Protein AF-A0A7J4KDL9-F1 (afdb_monomer_lite)

Sequence (178 aa):
MDPRACSAILTRVRERRPLVHHITNCVTINDCANITLCAGASPVMAAAPEEVEEMVGIASALVLNIGTLSAAQVSSMLLAGKRANELGIPIVLDPVGAGATTLRTATVFRLLENLDIAILKGNPGEIGVISGLGGTVRGVDSGGVSADPVRIVRECAEKTGVVVAMTGETDIISDGRG

Radius of gyration: 15.94 Å; chains: 1; bounding box: 36×38×38 Å

pLDDT: mean 91.86, std 13.19, range [38.78, 98.88]

Structure (mmCIF, N/CA/C/O backbone):
data_AF-A0A7J4KDL9-F1
#
_entry.id   AF-A0A7J4KDL9-F1
#
loop_
_atom_site.group_PDB
_atom_site.id
_atom_site.type_symbol
_atom_site.label_atom_id
_atom_site.label_alt_id
_atom_site.label_comp_id
_atom_site.label_asym_id
_atom_site.label_entity_id
_atom_site.label_seq_id
_atom_site.pdbx_PDB_ins_code
_atom_site.Cartn_x
_atom_site.Cartn_y
_atom_site.Cartn_z
_atom_site.occupancy
_atom_site.B_iso_or_equiv
_atom_site.auth_seq_id
_atom_site.auth_comp_id
_atom_site.auth_asym_id
_atom_site.auth_atom_id
_atom_site.pdbx_PDB_model_num
ATOM 1 N N . MET A 1 1 ? -14.880 -17.495 2.211 1.00 70.75 1 MET A N 1
ATOM 2 C CA . MET A 1 1 ? -14.244 -17.916 0.940 1.00 70.75 1 MET A CA 1
ATOM 3 C C . MET A 1 1 ? -14.001 -19.424 0.992 1.00 70.75 1 MET A C 1
ATOM 5 O O . MET A 1 1 ? -13.684 -19.918 2.064 1.00 70.75 1 MET A O 1
ATOM 9 N N . ASP A 1 2 ? -14.192 -20.153 -0.111 1.00 88.81 2 ASP A N 1
ATOM 10 C CA . ASP A 1 2 ? -13.933 -21.605 -0.198 1.00 88.81 2 ASP A CA 1
ATOM 11 C C . ASP A 1 2 ? -12.411 -21.892 -0.152 1.00 88.81 2 ASP A C 1
ATOM 13 O O . ASP A 1 2 ? -11.676 -21.281 -0.933 1.00 88.81 2 ASP A O 1
ATOM 17 N N . PRO A 1 3 ? -11.910 -22.818 0.695 1.00 85.75 3 PRO A N 1
ATOM 18 C CA . PRO A 1 3 ? -10.501 -23.232 0.707 1.00 85.75 3 PRO A CA 1
ATOM 19 C C . PRO A 1 3 ? -9.927 -23.614 -0.667 1.00 85.75 3 PRO A C 1
ATOM 21 O O . PRO A 1 3 ? -8.744 -23.384 -0.934 1.00 85.75 3 PRO A O 1
ATOM 24 N N . ARG A 1 4 ? -10.751 -24.153 -1.576 1.00 90.31 4 ARG A N 1
ATOM 25 C CA . ARG A 1 4 ? -10.326 -24.479 -2.949 1.00 90.31 4 ARG A CA 1
ATOM 26 C C . ARG A 1 4 ? -9.993 -23.228 -3.758 1.00 90.31 4 ARG A C 1
ATOM 28 O O . ARG A 1 4 ? -9.041 -23.243 -4.536 1.00 90.31 4 ARG A O 1
ATOM 35 N N . ALA A 1 5 ? -10.725 -22.135 -3.539 1.00 92.50 5 ALA A N 1
ATOM 36 C CA . ALA A 1 5 ? -10.445 -20.855 -4.180 1.00 92.50 5 ALA A CA 1
ATOM 37 C C . ALA A 1 5 ? -9.091 -20.289 -3.718 1.00 92.50 5 ALA A C 1
ATOM 39 O O . ALA A 1 5 ? -8.305 -19.842 -4.554 1.00 92.50 5 ALA A O 1
ATOM 40 N N . CYS A 1 6 ? -8.774 -20.387 -2.421 1.00 90.69 6 CYS A N 1
ATOM 41 C CA . CYS A 1 6 ? -7.470 -19.982 -1.883 1.00 90.69 6 CYS A CA 1
ATOM 42 C C . CYS A 1 6 ? -6.322 -20.785 -2.512 1.00 90.69 6 CYS A C 1
ATOM 44 O O . CYS A 1 6 ? -5.334 -20.209 -2.967 1.00 90.69 6 CYS A O 1
ATOM 46 N N . SER A 1 7 ? -6.472 -22.111 -2.599 1.00 94.19 7 SER A N 1
ATOM 47 C CA . SER A 1 7 ? -5.483 -22.976 -3.253 1.00 94.19 7 SER A CA 1
ATOM 48 C C . SER A 1 7 ? -5.269 -22.589 -4.721 1.00 94.19 7 SER A C 1
ATOM 50 O O . SER A 1 7 ? -4.130 -22.412 -5.149 1.00 94.19 7 SER A O 1
ATOM 52 N N . ALA A 1 8 ? -6.349 -22.353 -5.473 1.00 96.19 8 ALA A N 1
ATOM 53 C CA . ALA A 1 8 ? -6.269 -21.926 -6.868 1.00 96.19 8 ALA A CA 1
ATOM 54 C C . ALA A 1 8 ? -5.607 -20.544 -7.043 1.00 96.19 8 ALA A C 1
ATOM 56 O O . ALA A 1 8 ? -4.905 -20.315 -8.027 1.00 96.19 8 ALA A O 1
ATOM 57 N N . ILE A 1 9 ? -5.801 -19.604 -6.109 1.00 95.94 9 ILE A N 1
ATOM 58 C CA . ILE A 1 9 ? -5.087 -18.315 -6.105 1.00 95.94 9 ILE A CA 1
ATOM 59 C C . ILE A 1 9 ? -3.580 -18.538 -5.935 1.00 95.94 9 ILE A C 1
ATOM 61 O O . ILE A 1 9 ? -2.805 -18.028 -6.741 1.00 95.94 9 ILE A O 1
ATOM 65 N N . LEU A 1 10 ? -3.166 -19.330 -4.943 1.00 95.50 10 LEU A N 1
ATOM 66 C CA . LEU A 1 10 ? -1.747 -19.599 -4.683 1.00 95.50 10 LEU A CA 1
ATOM 67 C C . LEU A 1 10 ? -1.064 -20.308 -5.858 1.00 95.50 10 LEU A C 1
ATOM 69 O O . LEU A 1 10 ? 0.067 -19.971 -6.205 1.00 95.50 10 LEU A O 1
ATOM 73 N N . THR A 1 11 ? -1.752 -21.248 -6.511 1.00 97.25 11 THR A N 1
ATOM 74 C CA . THR A 1 11 ? -1.252 -21.882 -7.738 1.00 97.25 11 THR A CA 1
ATOM 75 C C . THR A 1 11 ? -1.028 -20.847 -8.840 1.00 97.25 11 THR A C 1
ATOM 77 O O . THR A 1 11 ? 0.065 -20.784 -9.397 1.00 97.25 11 THR A O 1
ATOM 80 N N . ARG A 1 12 ? -2.000 -19.958 -9.088 1.00 97.44 12 ARG A N 1
ATOM 81 C CA . ARG A 1 12 ? -1.864 -18.899 -10.104 1.00 97.44 12 ARG A CA 1
ATOM 82 C C . ARG A 1 12 ? -0.712 -17.938 -9.818 1.00 97.44 12 ARG A C 1
ATOM 84 O O . ARG A 1 12 ? -0.060 -17.498 -10.760 1.00 97.44 12 ARG A O 1
ATOM 91 N N . VAL A 1 13 ? -0.454 -17.606 -8.550 1.00 97.81 13 VAL A N 1
ATOM 92 C CA . VAL A 1 13 ? 0.704 -16.778 -8.168 1.00 97.81 13 VAL A CA 1
ATOM 93 C C . VAL A 1 13 ? 2.005 -17.474 -8.564 1.00 97.81 13 VAL A C 1
ATOM 95 O O . VAL A 1 13 ? 2.837 -16.860 -9.226 1.00 97.81 13 VAL A O 1
ATOM 98 N N . ARG A 1 14 ? 2.156 -18.762 -8.239 1.00 97.44 14 ARG A N 1
ATOM 99 C CA . ARG A 1 14 ? 3.360 -19.542 -8.571 1.00 97.44 14 ARG A CA 1
ATOM 100 C C . ARG A 1 14 ? 3.558 -19.735 -10.073 1.00 97.44 14 ARG A C 1
ATOM 102 O O . ARG A 1 14 ? 4.693 -19.727 -10.534 1.00 97.44 14 ARG A O 1
ATOM 109 N N . GLU A 1 15 ? 2.475 -19.898 -10.828 1.00 97.81 15 GLU A N 1
ATOM 110 C CA . GLU A 1 15 ? 2.523 -20.039 -12.288 1.00 97.81 15 GLU A CA 1
ATOM 111 C C . GLU A 1 15 ? 2.887 -18.724 -12.983 1.00 97.81 15 GLU A C 1
ATOM 113 O O . GLU A 1 15 ? 3.719 -18.709 -13.887 1.00 97.81 15 GLU A O 1
ATOM 118 N N . ARG A 1 16 ? 2.272 -17.610 -12.564 1.00 97.50 16 ARG A N 1
ATOM 119 C CA . ARG A 1 16 ? 2.480 -16.299 -13.197 1.00 97.50 16 ARG A CA 1
ATOM 120 C C . ARG A 1 16 ? 3.738 -15.585 -12.723 1.00 97.50 16 ARG A C 1
ATOM 122 O O . ARG A 1 16 ? 4.224 -14.721 -13.442 1.00 97.50 16 ARG A O 1
ATOM 129 N N . ARG A 1 17 ? 4.231 -15.915 -11.526 1.00 98.00 17 ARG A N 1
ATOM 130 C CA . ARG A 1 17 ? 5.384 -15.281 -10.869 1.00 98.00 17 ARG A CA 1
ATOM 131 C C . ARG A 1 17 ? 5.329 -13.746 -10.944 1.00 98.00 17 ARG A C 1
ATOM 133 O O . ARG A 1 17 ? 6.244 -13.134 -11.497 1.00 98.00 17 ARG A O 1
ATOM 140 N N . PRO A 1 18 ? 4.249 -13.120 -10.438 1.00 98.38 18 PRO A N 1
ATOM 141 C CA . PRO A 1 18 ? 4.037 -11.685 -10.593 1.00 98.38 18 PRO A CA 1
ATOM 142 C C . PRO A 1 18 ? 5.183 -10.886 -9.968 1.00 98.38 18 PRO A C 1
ATOM 144 O O . PRO A 1 18 ? 5.690 -11.255 -8.906 1.00 98.38 18 PRO A O 1
ATOM 147 N N . LEU A 1 19 ? 5.562 -9.781 -10.611 1.00 98.75 19 LEU A N 1
ATOM 148 C CA . LEU A 1 19 ? 6.498 -8.817 -10.039 1.00 98.75 19 LEU A CA 1
ATOM 149 C C . LEU A 1 19 ? 5.745 -7.931 -9.039 1.00 98.75 19 LEU A C 1
ATOM 151 O O . LEU A 1 19 ? 4.799 -7.244 -9.420 1.00 98.75 19 LEU A O 1
ATOM 155 N N . VAL A 1 20 ? 6.138 -7.950 -7.769 1.00 98.81 20 VAL A N 1
ATOM 156 C CA . VAL A 1 20 ? 5.527 -7.146 -6.704 1.00 98.81 20 VAL A CA 1
ATOM 157 C C . VAL A 1 20 ? 6.501 -6.054 -6.300 1.00 98.81 20 VAL A C 1
ATOM 159 O O . VAL A 1 20 ? 7.580 -6.328 -5.770 1.00 98.81 20 VAL A O 1
ATOM 162 N N . HIS A 1 21 ? 6.118 -4.808 -6.560 1.00 98.81 21 HIS A N 1
ATOM 163 C CA . HIS A 1 21 ? 6.921 -3.644 -6.220 1.00 98.81 21 HIS A CA 1
ATOM 164 C C . HIS A 1 21 ? 6.601 -3.191 -4.800 1.00 98.81 21 HIS A C 1
ATOM 166 O O . HIS A 1 21 ? 5.476 -2.810 -4.495 1.00 98.81 21 HIS A O 1
ATOM 172 N N . HIS A 1 22 ? 7.594 -3.248 -3.919 1.00 98.69 22 HIS A N 1
ATOM 173 C CA . HIS A 1 22 ? 7.478 -2.835 -2.530 1.00 98.69 22 HIS A CA 1
ATOM 174 C C . HIS A 1 22 ? 8.162 -1.484 -2.304 1.00 98.69 22 HIS A C 1
ATOM 176 O O . HIS A 1 22 ? 9.381 -1.365 -2.432 1.00 98.69 22 HIS A O 1
ATOM 182 N N . ILE A 1 23 ? 7.391 -0.496 -1.852 1.00 98.31 23 ILE A N 1
ATOM 183 C CA . ILE A 1 23 ? 7.903 0.697 -1.175 1.00 98.31 23 ILE A CA 1
ATOM 184 C C . ILE A 1 23 ? 7.564 0.522 0.304 1.00 98.31 23 ILE A C 1
ATOM 186 O O . ILE A 1 23 ? 6.488 0.900 0.768 1.00 98.31 23 ILE A O 1
ATOM 190 N N . THR A 1 24 ? 8.467 -0.143 1.025 1.00 97.38 24 THR A N 1
ATOM 191 C CA . THR A 1 24 ? 8.256 -0.573 2.414 1.00 97.38 24 THR A CA 1
ATOM 192 C C . THR A 1 24 ? 9.271 0.041 3.378 1.00 97.38 24 THR A C 1
ATOM 194 O O . THR A 1 24 ? 10.156 0.812 2.999 1.00 97.38 24 THR A O 1
ATOM 197 N N . ASN A 1 25 ? 9.122 -0.287 4.655 1.00 94.88 25 ASN A N 1
ATOM 198 C CA . ASN A 1 25 ? 10.017 0.140 5.713 1.00 94.88 25 ASN A CA 1
ATOM 199 C C . ASN A 1 25 ? 11.335 -0.651 5.720 1.00 94.88 25 ASN A C 1
ATOM 201 O O . ASN A 1 25 ? 11.386 -1.817 5.330 1.00 94.88 25 ASN A O 1
ATOM 205 N N . CYS A 1 26 ? 12.408 -0.034 6.218 1.00 94.88 26 CYS A N 1
ATOM 206 C CA . CYS A 1 26 ? 13.733 -0.657 6.233 1.00 94.88 26 CYS A CA 1
ATOM 207 C C . CYS A 1 26 ? 13.869 -1.808 7.245 1.00 94.88 26 CYS A C 1
ATOM 209 O O . CYS A 1 26 ?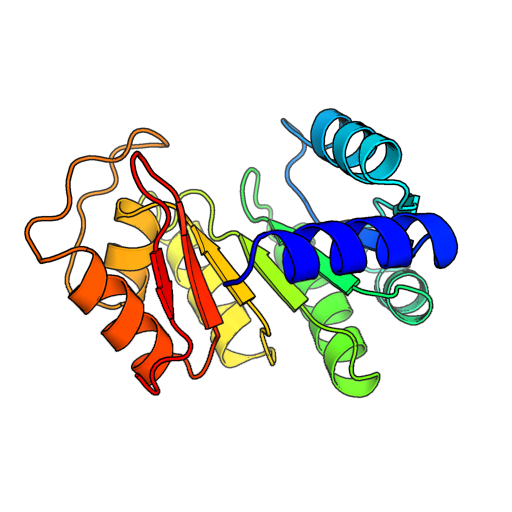 14.788 -2.610 7.118 1.00 94.88 26 CYS A O 1
ATOM 211 N N . VAL A 1 27 ? 12.959 -1.911 8.221 1.00 96.81 27 VAL A N 1
ATOM 212 C CA . VAL A 1 27 ? 12.986 -2.950 9.265 1.00 96.81 27 VAL A CA 1
ATOM 213 C C . VAL A 1 27 ? 12.577 -4.314 8.706 1.00 96.81 27 VAL A C 1
ATOM 215 O O . VAL A 1 27 ? 13.163 -5.323 9.074 1.00 96.81 27 VAL A O 1
ATOM 218 N N . THR A 1 28 ? 11.601 -4.344 7.797 1.00 95.38 28 THR A N 1
ATOM 219 C CA . THR A 1 28 ? 10.976 -5.584 7.289 1.00 95.38 28 THR A CA 1
ATOM 220 C C . THR A 1 28 ? 11.273 -5.858 5.816 1.00 95.38 28 THR A C 1
ATOM 222 O O . THR A 1 28 ? 10.769 -6.823 5.249 1.00 95.38 28 THR A O 1
ATOM 225 N N . ILE A 1 29 ? 12.108 -5.036 5.171 1.00 96.69 29 ILE A N 1
ATOM 226 C CA . ILE A 1 29 ? 12.372 -5.121 3.728 1.00 96.69 29 ILE A CA 1
ATOM 227 C C . ILE A 1 29 ? 12.859 -6.511 3.284 1.00 96.69 29 ILE A C 1
ATOM 229 O O . ILE A 1 29 ? 12.451 -6.997 2.229 1.00 96.69 29 ILE A O 1
ATOM 233 N N . ASN A 1 30 ? 13.685 -7.175 4.102 1.00 98.00 30 ASN A N 1
ATOM 234 C CA . ASN A 1 30 ? 14.179 -8.523 3.819 1.00 98.00 30 ASN A CA 1
ATOM 235 C C . ASN A 1 30 ? 13.077 -9.584 3.962 1.00 98.00 30 ASN A C 1
ATOM 237 O O . ASN A 1 30 ? 12.944 -10.450 3.100 1.00 98.00 30 ASN A O 1
ATOM 241 N N . ASP A 1 31 ? 12.242 -9.478 4.995 1.00 98.12 31 ASP A N 1
ATOM 242 C CA . ASP A 1 31 ? 11.130 -10.405 5.220 1.00 98.12 31 ASP A CA 1
ATOM 243 C C . ASP A 1 31 ? 10.070 -10.280 4.126 1.00 98.12 31 ASP A C 1
ATOM 245 O O . ASP A 1 31 ? 9.606 -11.291 3.600 1.00 98.12 31 ASP A O 1
ATOM 249 N N . CYS A 1 32 ? 9.746 -9.051 3.706 1.00 98.00 32 CYS A N 1
ATOM 250 C CA . CYS A 1 32 ? 8.880 -8.812 2.554 1.00 98.00 32 CYS A CA 1
ATOM 251 C C . CYS A 1 32 ? 9.437 -9.487 1.291 1.00 98.00 32 CYS A C 1
ATOM 253 O O . CYS A 1 32 ? 8.683 -10.139 0.573 1.00 98.00 32 CYS A O 1
ATOM 255 N N . ALA A 1 33 ? 10.750 -9.392 1.044 1.00 98.25 33 ALA A N 1
ATOM 256 C CA . ALA A 1 33 ? 11.404 -10.086 -0.066 1.00 98.25 33 ALA A CA 1
ATOM 257 C C . ALA A 1 33 ? 11.170 -11.599 -0.001 1.00 98.25 33 ALA A C 1
ATOM 259 O O . ALA A 1 33 ? 10.676 -12.220 -0.944 1.00 98.25 33 ALA A O 1
ATOM 260 N N . ASN A 1 34 ? 11.537 -12.186 1.138 1.00 98.50 34 ASN A N 1
ATOM 261 C CA . ASN A 1 34 ? 11.579 -13.627 1.315 1.00 98.50 34 ASN A CA 1
ATOM 262 C C . ASN A 1 34 ? 10.178 -14.230 1.294 1.00 98.50 34 ASN A C 1
ATOM 264 O O . ASN A 1 34 ? 9.974 -15.263 0.666 1.00 98.50 34 ASN A O 1
ATOM 268 N N . ILE A 1 35 ? 9.194 -13.582 1.920 1.00 97.94 35 ILE A N 1
ATOM 269 C CA . ILE A 1 35 ? 7.807 -14.055 1.913 1.00 97.94 35 ILE A CA 1
ATOM 270 C C . ILE A 1 35 ? 7.224 -13.994 0.496 1.00 97.94 35 ILE A C 1
ATOM 272 O O . ILE A 1 35 ? 6.592 -14.960 0.066 1.00 97.94 35 ILE A O 1
ATOM 276 N N . THR A 1 36 ? 7.484 -12.924 -0.264 1.00 98.25 36 THR A N 1
ATOM 277 C CA . THR A 1 36 ? 7.057 -12.815 -1.670 1.00 98.25 36 THR A CA 1
ATOM 278 C C . THR A 1 36 ? 7.684 -13.919 -2.533 1.00 98.25 36 THR A C 1
ATOM 280 O O . THR A 1 36 ? 6.975 -14.571 -3.304 1.00 98.25 36 THR A O 1
ATOM 283 N N . LEU A 1 37 ? 8.979 -14.208 -2.349 1.00 98.31 37 LEU A N 1
ATOM 284 C CA . LEU A 1 37 ? 9.664 -15.322 -3.020 1.00 98.31 37 LEU A CA 1
ATOM 285 C C . LEU A 1 37 ? 9.077 -16.685 -2.630 1.00 98.31 37 LEU A C 1
ATOM 287 O O . LEU A 1 37 ? 8.771 -17.497 -3.503 1.00 98.31 37 LEU A O 1
ATOM 291 N N . CYS A 1 38 ? 8.869 -16.931 -1.335 1.00 97.75 38 CYS A N 1
ATOM 292 C CA . CYS A 1 38 ? 8.270 -18.163 -0.816 1.00 97.75 38 CYS A CA 1
ATOM 293 C C . CYS A 1 38 ? 6.841 -18.384 -1.338 1.00 97.75 38 CYS A C 1
ATOM 295 O O . CYS A 1 38 ? 6.430 -19.523 -1.575 1.00 97.75 38 CYS A O 1
ATOM 297 N N . ALA A 1 39 ? 6.084 -17.307 -1.561 1.00 96.62 39 ALA A N 1
ATOM 298 C CA . ALA A 1 39 ? 4.765 -17.364 -2.185 1.00 96.62 39 ALA A CA 1
ATOM 299 C C . ALA A 1 39 ? 4.819 -17.699 -3.692 1.00 96.62 39 ALA A C 1
ATOM 301 O O . ALA A 1 39 ? 3.799 -18.086 -4.265 1.00 96.62 39 ALA A O 1
ATOM 302 N N . GLY A 1 40 ? 5.995 -17.617 -4.325 1.00 97.56 40 GLY A N 1
ATOM 303 C CA . GLY A 1 40 ? 6.220 -17.887 -5.749 1.00 97.56 40 GLY A CA 1
ATOM 304 C C . GLY A 1 40 ? 6.177 -16.649 -6.645 1.00 97.56 40 GLY A C 1
ATOM 305 O O . GLY A 1 40 ? 6.153 -16.792 -7.865 1.00 97.56 40 GLY A O 1
ATOM 306 N N . ALA A 1 41 ? 6.162 -15.451 -6.062 1.00 98.44 41 ALA A N 1
ATOM 307 C CA . ALA A 1 41 ? 6.232 -14.178 -6.771 1.00 98.44 41 ALA A CA 1
ATOM 308 C C . ALA A 1 41 ? 7.676 -13.640 -6.823 1.00 98.44 41 ALA A C 1
ATOM 310 O O . ALA A 1 41 ? 8.595 -14.210 -6.233 1.00 98.44 41 ALA A O 1
ATOM 311 N N . SER A 1 42 ? 7.878 -12.537 -7.542 1.00 98.56 42 SER A N 1
ATOM 312 C CA . SER A 1 42 ? 9.167 -11.850 -7.660 1.00 98.56 42 SER A CA 1
ATOM 313 C C . SER A 1 42 ? 9.093 -10.501 -6.931 1.00 98.56 42 SER A C 1
ATOM 315 O O . SER A 1 42 ? 8.332 -9.644 -7.371 1.00 98.56 42 SER A O 1
ATOM 317 N N . PRO A 1 43 ? 9.825 -10.267 -5.828 1.00 98.56 43 PRO A N 1
ATOM 318 C CA . PRO A 1 43 ? 9.849 -8.962 -5.168 1.00 98.56 43 PRO A CA 1
ATOM 319 C C . PRO A 1 43 ? 10.800 -7.985 -5.872 1.00 98.56 43 PRO A C 1
ATOM 321 O O . PRO A 1 43 ? 11.848 -8.387 -6.378 1.00 98.56 43 PRO A O 1
ATOM 324 N N . VAL A 1 44 ? 10.483 -6.690 -5.823 1.00 98.44 44 VAL A N 1
ATOM 325 C CA . VAL A 1 44 ? 11.419 -5.606 -6.155 1.00 98.44 44 VAL A CA 1
ATOM 326 C C . VAL A 1 44 ? 11.253 -4.413 -5.213 1.00 98.44 44 VAL A C 1
ATOM 328 O O . VAL A 1 44 ? 10.138 -4.081 -4.812 1.00 98.44 44 VAL A O 1
ATOM 331 N N . MET A 1 45 ? 12.367 -3.777 -4.841 1.00 97.69 45 MET A N 1
ATOM 332 C CA . MET A 1 45 ? 12.431 -2.716 -3.830 1.00 97.69 45 MET A CA 1
ATOM 333 C C . MET A 1 45 ? 13.159 -1.501 -4.401 1.00 97.69 45 MET A C 1
ATOM 335 O O . MET A 1 45 ? 14.303 -1.227 -4.049 1.00 97.69 45 MET A O 1
ATOM 339 N N . ALA A 1 46 ? 12.492 -0.789 -5.305 1.00 96.31 46 ALA A N 1
ATOM 340 C CA . ALA A 1 46 ? 12.973 0.475 -5.852 1.00 96.31 46 ALA A CA 1
ATOM 341 C C . ALA A 1 46 ? 12.163 1.619 -5.238 1.00 96.31 46 ALA A C 1
ATOM 343 O O . ALA A 1 46 ? 10.942 1.647 -5.360 1.00 96.31 46 ALA A O 1
ATOM 344 N N . ALA A 1 47 ? 12.805 2.544 -4.536 1.00 94.75 47 ALA A N 1
ATOM 345 C CA . ALA A 1 47 ? 12.104 3.649 -3.873 1.00 94.75 47 ALA A CA 1
ATOM 346 C C . ALA A 1 47 ? 12.670 5.021 -4.245 1.00 94.75 47 ALA A C 1
ATOM 348 O O . ALA A 1 47 ? 12.180 6.031 -3.736 1.00 94.75 47 ALA A O 1
ATOM 349 N N . ALA A 1 48 ? 13.691 5.072 -5.102 1.00 96.88 48 ALA A N 1
ATOM 350 C CA . ALA A 1 48 ? 14.253 6.325 -5.574 1.00 96.88 48 ALA A CA 1
ATOM 351 C C . ALA A 1 48 ? 13.241 7.013 -6.514 1.00 96.88 48 ALA A C 1
ATOM 353 O O . ALA A 1 48 ? 12.762 6.363 -7.448 1.00 96.88 48 ALA A O 1
ATOM 354 N N . PRO A 1 49 ? 12.868 8.287 -6.272 1.00 95.94 49 PRO A N 1
ATOM 355 C CA . PRO A 1 49 ? 11.932 9.019 -7.128 1.00 95.94 49 PRO A CA 1
ATOM 356 C C . PRO A 1 49 ? 12.285 8.967 -8.619 1.00 95.94 49 PRO A C 1
ATOM 358 O O . PRO A 1 49 ? 11.393 8.998 -9.456 1.00 95.94 49 PRO A O 1
ATOM 361 N N . GLU A 1 50 ? 13.576 8.866 -8.932 1.00 97.44 50 GLU A N 1
ATOM 362 C CA . GLU A 1 50 ? 14.137 8.856 -10.279 1.00 97.44 50 GLU A CA 1
ATOM 363 C C . GLU A 1 50 ? 13.794 7.593 -11.081 1.00 97.44 50 GLU A C 1
ATOM 365 O O . GLU A 1 50 ? 13.769 7.655 -12.304 1.00 97.44 50 GLU A O 1
ATOM 370 N N . GLU A 1 51 ? 13.531 6.461 -10.422 1.00 97.75 51 GLU A N 1
ATOM 371 C CA . GLU A 1 51 ? 13.272 5.172 -11.091 1.00 97.75 51 GLU A CA 1
ATOM 372 C C . GLU A 1 51 ? 11.893 4.582 -10.760 1.00 97.75 51 GLU A C 1
ATOM 374 O O . GLU A 1 51 ? 11.465 3.595 -11.359 1.00 97.75 51 GLU A O 1
ATOM 379 N N . VAL A 1 52 ? 11.187 5.141 -9.772 1.00 98.44 52 VAL A N 1
ATOM 380 C CA . VAL A 1 52 ? 10.024 4.476 -9.173 1.00 98.44 52 VAL A CA 1
ATOM 381 C C . VAL A 1 52 ? 8.855 4.313 -10.152 1.00 98.44 52 VAL A C 1
ATOM 383 O O . VAL A 1 52 ? 8.156 3.300 -10.107 1.00 98.44 52 VAL A O 1
ATOM 386 N N . GLU A 1 53 ? 8.665 5.274 -11.058 1.00 98.69 53 GLU A N 1
ATOM 387 C CA . GLU A 1 53 ? 7.631 5.223 -12.100 1.00 98.69 53 GLU A CA 1
ATOM 388 C C . GLU A 1 53 ? 7.961 4.191 -13.189 1.00 98.69 53 GLU A C 1
ATOM 390 O O . GLU A 1 53 ? 7.065 3.510 -13.694 1.00 98.69 53 GLU A O 1
ATOM 395 N N . GLU A 1 54 ? 9.245 4.027 -13.518 1.00 98.56 54 GLU A N 1
ATOM 396 C CA . GLU A 1 54 ? 9.705 2.984 -14.439 1.00 98.56 54 GLU A CA 1
ATOM 397 C C . GLU A 1 54 ? 9.517 1.599 -13.816 1.00 98.56 54 GLU A C 1
ATOM 399 O O . GLU A 1 54 ? 8.968 0.699 -14.456 1.00 98.56 54 GLU A O 1
ATOM 404 N N . MET A 1 55 ? 9.903 1.442 -12.544 1.00 98.62 55 MET A N 1
ATOM 405 C CA . MET A 1 55 ? 9.803 0.167 -11.839 1.00 98.62 55 MET A CA 1
ATOM 406 C C . MET A 1 55 ? 8.355 -0.289 -11.671 1.00 98.62 55 MET A C 1
ATOM 408 O O . MET A 1 55 ? 8.027 -1.443 -11.959 1.00 98.62 55 MET A O 1
ATOM 412 N N . VAL A 1 56 ? 7.465 0.607 -11.235 1.00 98.75 56 VAL A N 1
ATOM 413 C CA . VAL A 1 56 ? 6.053 0.245 -11.083 1.00 98.75 56 VAL A CA 1
ATOM 414 C C . VAL A 1 56 ? 5.415 -0.047 -12.439 1.00 98.75 56 VAL A C 1
ATOM 416 O O . VAL A 1 56 ? 4.544 -0.903 -12.520 1.00 98.75 56 VAL A O 1
ATOM 419 N N . GLY A 1 57 ? 5.894 0.578 -13.521 1.00 98.50 57 GLY A N 1
ATOM 420 C CA . GLY A 1 57 ? 5.378 0.374 -14.874 1.00 98.50 57 GLY A CA 1
ATOM 421 C C . GLY A 1 57 ? 5.512 -1.051 -15.417 1.00 98.50 57 GLY A C 1
ATOM 422 O O . GLY A 1 57 ? 4.785 -1.420 -16.338 1.00 98.50 57 GLY A O 1
ATOM 423 N N . ILE A 1 58 ? 6.401 -1.860 -14.836 1.00 98.31 58 ILE A N 1
ATOM 424 C CA . ILE A 1 58 ? 6.571 -3.283 -15.165 1.00 98.31 58 ILE A CA 1
ATOM 425 C C . ILE A 1 58 ? 6.054 -4.221 -14.061 1.00 98.31 58 ILE A C 1
ATOM 427 O O . ILE A 1 58 ? 6.129 -5.445 -14.199 1.00 98.31 58 ILE A O 1
ATOM 431 N N . ALA A 1 59 ? 5.545 -3.672 -12.955 1.00 98.62 59 ALA A N 1
ATOM 432 C CA . ALA A 1 59 ? 5.038 -4.441 -11.830 1.00 98.62 59 ALA A CA 1
ATOM 433 C C . ALA A 1 59 ? 3.618 -4.969 -12.085 1.00 98.62 59 ALA A C 1
ATOM 435 O O . ALA A 1 59 ? 2.838 -4.438 -12.868 1.00 98.62 59 ALA A O 1
ATOM 436 N N . SER A 1 60 ? 3.266 -6.045 -11.389 1.00 98.62 60 SER A N 1
ATOM 437 C CA . SER A 1 60 ? 1.908 -6.602 -11.361 1.00 98.62 60 SER A CA 1
ATOM 438 C C . SER A 1 60 ? 1.073 -6.067 -10.194 1.00 98.62 60 SER A C 1
ATOM 440 O O . SER A 1 60 ? -0.150 -6.169 -10.229 1.00 98.62 60 SER A O 1
ATOM 442 N N . ALA A 1 61 ? 1.722 -5.551 -9.149 1.00 98.75 61 ALA A N 1
ATOM 443 C CA . ALA A 1 61 ? 1.095 -4.919 -7.992 1.00 98.75 61 ALA A CA 1
ATOM 444 C C . ALA A 1 61 ? 2.096 -3.993 -7.287 1.00 98.75 61 ALA A C 1
ATOM 446 O O . ALA A 1 61 ? 3.303 -4.259 -7.299 1.00 98.75 61 ALA A O 1
ATOM 447 N N . LEU A 1 62 ? 1.579 -2.954 -6.631 1.00 98.88 62 LEU A N 1
ATOM 448 C CA . LEU A 1 62 ? 2.346 -2.020 -5.809 1.00 98.88 62 LEU A CA 1
ATOM 449 C C . LEU A 1 62 ? 1.943 -2.166 -4.337 1.00 98.88 62 LEU A C 1
ATOM 451 O O . LEU A 1 62 ? 0.762 -2.118 -4.002 1.00 98.88 62 LEU A O 1
ATOM 455 N N . VAL A 1 63 ? 2.921 -2.311 -3.448 1.00 98.81 63 VAL A N 1
ATOM 456 C CA . VAL A 1 63 ? 2.720 -2.347 -1.995 1.00 98.81 63 VAL A CA 1
ATOM 457 C C . VAL A 1 63 ? 3.367 -1.117 -1.375 1.00 98.81 63 VAL A C 1
ATOM 459 O O . VAL A 1 63 ? 4.581 -0.931 -1.467 1.00 98.81 63 VAL A O 1
ATOM 462 N N . LEU A 1 64 ? 2.555 -0.301 -0.709 1.00 98.81 64 LEU A N 1
ATOM 463 C CA . LEU A 1 64 ? 2.969 0.898 0.009 1.00 98.81 64 LEU A CA 1
ATOM 464 C C . LEU A 1 64 ? 2.866 0.641 1.513 1.00 98.81 64 LEU A C 1
ATOM 466 O O . LEU A 1 64 ? 1.771 0.446 2.031 1.00 98.81 64 LEU A O 1
ATOM 470 N N . ASN A 1 65 ? 3.988 0.659 2.228 1.00 98.50 65 ASN A N 1
ATOM 471 C CA . ASN A 1 65 ? 4.022 0.506 3.683 1.00 98.50 65 ASN A CA 1
ATOM 472 C C . ASN A 1 65 ? 4.776 1.679 4.321 1.00 98.50 65 ASN A C 1
ATOM 474 O O . ASN A 1 65 ? 5.932 1.951 3.993 1.00 98.50 65 ASN A O 1
ATOM 478 N N . ILE A 1 66 ? 4.127 2.360 5.268 1.00 97.38 66 ILE A N 1
ATOM 479 C CA . ILE A 1 66 ? 4.634 3.609 5.864 1.00 97.38 66 ILE A CA 1
ATOM 480 C C . ILE A 1 66 ? 5.442 3.407 7.165 1.00 97.38 66 ILE A C 1
ATOM 482 O O . ILE A 1 66 ? 5.641 4.344 7.940 1.00 97.38 66 ILE A O 1
ATOM 486 N N . GLY A 1 67 ? 5.919 2.191 7.447 1.00 94.38 67 GLY A N 1
ATOM 487 C CA . GLY A 1 67 ? 6.508 1.805 8.735 1.00 94.38 67 GLY A CA 1
ATOM 488 C C . GLY A 1 67 ? 7.716 2.637 9.192 1.00 94.38 67 GLY A C 1
ATOM 489 O O . GLY A 1 67 ? 7.779 2.995 10.365 1.00 94.38 67 GLY A O 1
ATOM 490 N N . THR A 1 68 ? 8.623 3.041 8.299 1.00 93.25 68 THR A N 1
ATOM 491 C CA . THR A 1 68 ? 9.783 3.911 8.613 1.00 93.25 68 THR A CA 1
ATOM 492 C C . THR A 1 68 ? 9.801 5.137 7.707 1.00 93.25 68 THR A C 1
ATOM 494 O O . THR A 1 68 ? 10.767 5.379 6.990 1.00 93.25 68 THR A O 1
ATOM 497 N N . LEU A 1 69 ? 8.685 5.865 7.719 1.00 93.06 69 LEU A N 1
ATOM 498 C CA . LEU A 1 69 ? 8.383 6.933 6.777 1.00 93.06 69 LEU A CA 1
ATOM 499 C C . LEU A 1 69 ? 9.412 8.074 6.765 1.00 93.06 69 LEU A C 1
ATOM 501 O O . LEU A 1 69 ? 9.797 8.596 7.812 1.00 93.06 69 LEU A O 1
ATOM 505 N N . SER A 1 70 ? 9.744 8.543 5.565 1.00 94.94 70 SER A N 1
ATOM 506 C CA . SER A 1 70 ? 10.429 9.815 5.321 1.00 94.94 70 SER A CA 1
ATOM 507 C C . SER A 1 70 ? 9.674 10.654 4.286 1.00 94.94 70 SER A C 1
ATOM 509 O O . SER A 1 70 ? 8.872 10.129 3.516 1.00 94.94 70 SER A O 1
ATOM 511 N N . ALA A 1 71 ? 9.945 11.961 4.226 1.00 93.69 71 ALA A N 1
ATOM 512 C CA . ALA A 1 71 ? 9.334 12.835 3.220 1.00 93.69 71 ALA A CA 1
ATOM 513 C C . ALA A 1 71 ? 9.654 12.385 1.781 1.00 93.69 71 ALA A C 1
ATOM 515 O O . ALA A 1 71 ? 8.775 12.413 0.924 1.00 93.69 71 ALA A O 1
ATOM 516 N N . ALA A 1 72 ? 10.883 11.915 1.537 1.00 94.38 72 ALA A N 1
ATOM 517 C CA . ALA A 1 72 ? 11.288 11.373 0.242 1.00 94.38 72 ALA A CA 1
ATOM 518 C C . ALA A 1 72 ? 10.477 10.120 -0.120 1.00 94.38 72 ALA A C 1
ATOM 520 O O . ALA A 1 72 ? 9.957 10.034 -1.227 1.00 94.38 72 ALA A O 1
ATOM 521 N N . GLN A 1 73 ? 10.282 9.201 0.834 1.00 96.19 73 GLN A N 1
ATOM 522 C CA . GLN A 1 73 ? 9.445 8.023 0.608 1.00 96.19 73 GLN A CA 1
ATOM 523 C C . GLN A 1 73 ? 7.999 8.397 0.283 1.00 96.19 73 GLN A C 1
ATOM 525 O O . GLN A 1 73 ? 7.446 7.827 -0.647 1.00 96.19 73 GLN A O 1
ATOM 530 N N . VAL A 1 74 ? 7.394 9.365 0.983 1.00 97.50 74 VAL A N 1
ATOM 531 C CA . VAL A 1 74 ? 6.026 9.826 0.665 1.00 97.50 74 VAL A CA 1
ATOM 532 C C . VAL A 1 74 ? 5.932 10.317 -0.781 1.00 97.50 74 VAL A C 1
ATOM 534 O O . VAL A 1 74 ? 4.974 9.988 -1.478 1.00 97.50 74 VAL A O 1
ATOM 537 N N . SER A 1 75 ? 6.924 11.079 -1.248 1.00 97.81 75 SER A N 1
ATOM 538 C CA . SER A 1 75 ? 6.982 11.530 -2.641 1.00 97.81 75 SER A CA 1
ATOM 539 C C . SER A 1 75 ? 7.075 10.353 -3.614 1.00 97.81 75 SER A C 1
ATOM 541 O O . SER A 1 75 ? 6.280 10.292 -4.549 1.00 97.81 75 SER A O 1
ATOM 543 N N . SER A 1 76 ? 7.959 9.383 -3.362 1.00 98.31 76 SER A N 1
ATOM 544 C CA . SER A 1 76 ? 8.078 8.179 -4.195 1.00 98.31 76 SER A CA 1
ATOM 545 C C . SER A 1 76 ? 6.795 7.348 -4.212 1.00 98.31 76 SER A C 1
ATOM 547 O O . SER A 1 76 ? 6.391 6.883 -5.271 1.00 98.31 76 SER A O 1
ATOM 549 N N . MET A 1 77 ? 6.119 7.194 -3.068 1.00 98.69 77 MET A N 1
ATOM 550 C CA . MET A 1 77 ? 4.838 6.483 -2.969 1.00 98.69 77 MET A CA 1
ATOM 551 C C . MET A 1 77 ? 3.757 7.142 -3.833 1.00 98.69 77 MET A C 1
ATOM 553 O O . MET A 1 77 ? 2.987 6.444 -4.484 1.00 98.69 77 MET A O 1
ATOM 557 N N . LEU A 1 78 ? 3.707 8.479 -3.865 1.00 98.75 78 LEU A N 1
ATOM 558 C CA . LEU A 1 78 ? 2.756 9.219 -4.697 1.00 98.75 78 LEU A CA 1
ATOM 559 C C . LEU A 1 78 ? 3.082 9.120 -6.189 1.00 98.75 78 LEU A C 1
ATOM 561 O O . LEU A 1 78 ? 2.157 8.971 -6.980 1.00 98.75 78 LEU A O 1
ATOM 565 N N . LEU A 1 79 ? 4.359 9.197 -6.575 1.00 98.81 79 LEU A N 1
ATOM 566 C CA . LEU A 1 79 ? 4.783 9.019 -7.970 1.00 98.81 79 LEU A CA 1
ATOM 567 C C . LEU A 1 79 ? 4.443 7.606 -8.461 1.00 98.81 79 LEU A C 1
ATOM 569 O O . LEU A 1 79 ? 3.694 7.441 -9.422 1.00 98.81 79 LEU A O 1
ATOM 573 N N . ALA A 1 80 ? 4.893 6.590 -7.722 1.00 98.88 80 ALA A N 1
ATOM 574 C CA . ALA A 1 80 ? 4.624 5.189 -8.028 1.00 98.88 80 ALA A CA 1
ATOM 575 C C . ALA A 1 80 ? 3.126 4.887 -8.070 1.00 98.88 80 ALA A C 1
ATOM 577 O O . ALA A 1 80 ? 2.646 4.221 -8.980 1.00 98.88 80 ALA A O 1
ATOM 578 N N . GLY A 1 81 ? 2.377 5.388 -7.086 1.00 98.81 81 GLY A N 1
ATOM 579 C CA . GLY A 1 81 ? 0.946 5.154 -6.988 1.00 98.81 81 GLY A CA 1
ATOM 580 C C . GLY A 1 81 ? 0.171 5.790 -8.137 1.00 98.81 81 GLY A C 1
ATOM 581 O O . GLY A 1 81 ? -0.691 5.143 -8.721 1.00 98.81 81 GLY A O 1
ATOM 582 N N . LYS A 1 82 ? 0.486 7.036 -8.511 1.00 98.81 82 LYS A N 1
ATOM 583 C CA . LYS A 1 82 ? -0.169 7.686 -9.656 1.00 98.81 82 LYS A CA 1
ATOM 584 C C . LYS A 1 82 ? 0.084 6.904 -10.935 1.00 98.81 82 LYS A C 1
ATOM 586 O O . LYS A 1 82 ? -0.860 6.601 -11.661 1.00 98.81 82 LYS A O 1
ATOM 591 N N . ARG A 1 83 ? 1.336 6.497 -11.149 1.00 98.81 83 ARG A N 1
ATOM 592 C CA . ARG A 1 83 ? 1.709 5.687 -12.303 1.00 98.81 83 ARG A CA 1
ATOM 593 C C . ARG A 1 83 ? 1.043 4.308 -12.295 1.00 98.81 83 ARG A C 1
ATOM 595 O O . ARG A 1 83 ? 0.622 3.829 -13.344 1.00 98.81 83 ARG A O 1
ATOM 602 N N . ALA A 1 84 ? 0.897 3.685 -11.126 1.00 98.88 84 ALA A N 1
ATOM 603 C CA . ALA A 1 84 ? 0.156 2.438 -10.974 1.00 98.88 84 ALA A CA 1
ATOM 604 C C . ALA A 1 84 ? -1.319 2.602 -11.375 1.00 98.88 84 ALA A C 1
ATOM 606 O O . ALA A 1 84 ? -1.811 1.798 -12.164 1.00 98.88 84 ALA A O 1
ATOM 607 N N . ASN A 1 85 ? -1.995 3.666 -10.924 1.00 98.81 85 ASN A N 1
ATOM 608 C CA . ASN A 1 85 ? -3.395 3.930 -11.281 1.00 98.81 85 ASN A CA 1
ATOM 609 C C . ASN A 1 85 ? -3.575 4.143 -12.787 1.00 98.81 85 ASN A C 1
ATOM 611 O O . ASN A 1 85 ? -4.472 3.551 -13.383 1.00 98.81 85 ASN A O 1
ATOM 615 N N . GLU A 1 86 ? -2.692 4.922 -13.424 1.00 98.69 86 GLU A N 1
ATOM 616 C CA . GLU A 1 86 ? -2.701 5.129 -14.882 1.00 98.69 86 GLU A CA 1
ATOM 617 C C . GLU A 1 86 ? -2.628 3.813 -15.670 1.00 98.69 86 GLU A C 1
ATOM 619 O O . GLU A 1 86 ? -3.214 3.694 -16.746 1.00 98.69 86 GLU A O 1
ATOM 624 N N . LEU A 1 87 ? -1.905 2.825 -15.138 1.00 98.62 87 LEU A N 1
ATOM 625 C CA . LEU A 1 87 ? -1.699 1.516 -15.756 1.00 98.62 87 LEU A CA 1
ATOM 626 C C . LEU A 1 87 ? -2.685 0.444 -15.264 1.00 98.62 87 LEU A C 1
ATOM 628 O O . LEU A 1 87 ? -2.624 -0.695 -15.728 1.00 98.62 87 LEU A O 1
ATOM 632 N N . GLY A 1 88 ? -3.585 0.778 -14.334 1.00 98.50 88 GLY A N 1
ATOM 633 C CA . GLY A 1 88 ? -4.506 -0.178 -13.713 1.00 98.50 88 GLY A CA 1
ATOM 634 C C . GLY A 1 88 ? -3.818 -1.221 -12.822 1.00 98.50 88 GLY A C 1
ATOM 635 O O . GLY A 1 88 ? -4.343 -2.321 -12.640 1.00 98.50 88 GLY A O 1
ATOM 636 N N . ILE A 1 89 ? -2.636 -0.907 -12.288 1.00 98.81 89 ILE A N 1
ATOM 637 C CA . ILE A 1 89 ? -1.886 -1.770 -11.373 1.00 98.81 89 ILE A CA 1
ATOM 638 C C . ILE A 1 89 ? -2.466 -1.609 -9.960 1.00 98.81 89 ILE A C 1
ATOM 640 O O . ILE A 1 89 ? -2.498 -0.494 -9.441 1.00 98.81 89 ILE A O 1
ATOM 644 N N . PRO A 1 90 ? -2.905 -2.696 -9.301 1.00 98.69 90 PRO A N 1
ATOM 645 C CA . PRO A 1 90 ? -3.528 -2.605 -7.987 1.00 98.69 90 PRO A CA 1
ATOM 646 C C . PRO A 1 90 ? -2.525 -2.177 -6.909 1.00 98.69 90 PRO A C 1
ATOM 648 O O . PRO A 1 90 ? -1.417 -2.718 -6.819 1.00 98.69 90 PRO A O 1
ATOM 651 N N . ILE A 1 91 ? -2.959 -1.248 -6.052 1.00 98.88 91 ILE A N 1
ATOM 652 C CA . ILE A 1 91 ? -2.174 -0.730 -4.928 1.00 98.88 91 ILE A CA 1
ATOM 653 C C . ILE A 1 91 ? -2.696 -1.299 -3.606 1.00 98.88 91 ILE A C 1
ATOM 655 O O . ILE A 1 91 ? -3.886 -1.200 -3.299 1.00 98.88 91 ILE A O 1
ATOM 659 N N . VAL A 1 92 ? -1.793 -1.849 -2.797 1.00 98.81 92 VAL A N 1
ATOM 660 C CA . VAL A 1 92 ? -2.045 -2.233 -1.404 1.00 98.81 92 VAL A CA 1
ATOM 661 C C . VAL A 1 92 ? -1.392 -1.209 -0.484 1.00 98.81 92 VAL A C 1
ATOM 663 O O . VAL A 1 92 ? -0.190 -0.969 -0.586 1.00 98.81 92 VAL A O 1
ATOM 666 N N . LEU A 1 93 ? -2.168 -0.631 0.431 1.00 98.81 93 LEU A N 1
ATOM 667 C CA . LEU A 1 93 ? -1.686 0.300 1.447 1.00 98.81 93 LEU A CA 1
ATOM 668 C C . LEU A 1 93 ? -1.675 -0.365 2.827 1.00 98.81 93 LEU A C 1
ATOM 670 O O . LEU A 1 93 ? -2.700 -0.852 3.302 1.00 98.81 93 LEU A O 1
ATOM 674 N N . ASP A 1 94 ? -0.515 -0.332 3.476 1.00 98.44 94 ASP A N 1
ATOM 675 C CA . ASP A 1 94 ? -0.297 -0.753 4.857 1.00 98.44 94 ASP A CA 1
ATOM 676 C C . ASP A 1 94 ? 0.002 0.487 5.731 1.00 98.44 94 ASP A C 1
ATOM 678 O O . ASP A 1 94 ? 1.095 1.072 5.641 1.00 98.44 94 ASP A O 1
ATOM 682 N N . PRO A 1 95 ? -0.971 0.946 6.543 1.00 97.25 95 PRO A N 1
ATOM 683 C CA . PRO A 1 95 ? -0.949 2.231 7.227 1.00 97.25 95 PRO A CA 1
ATOM 684 C C . PRO A 1 95 ? -0.171 2.186 8.555 1.00 97.25 95 PRO A C 1
ATOM 686 O O . PRO A 1 95 ? -0.565 2.861 9.505 1.00 97.25 95 PRO A O 1
ATOM 689 N N . VAL A 1 96 ? 0.920 1.412 8.636 1.00 97.06 96 VAL A N 1
ATOM 690 C CA . VAL A 1 96 ? 1.670 1.135 9.875 1.00 97.06 96 VAL A CA 1
ATOM 691 C C . VAL A 1 96 ? 1.840 2.368 10.771 1.00 97.06 96 VAL A C 1
ATOM 693 O O . VAL A 1 96 ? 2.513 3.351 10.427 1.00 97.06 96 VAL A O 1
ATOM 696 N N . GLY A 1 97 ? 1.276 2.290 11.973 1.00 93.25 97 GLY A N 1
ATOM 697 C CA . GLY A 1 97 ? 1.347 3.331 12.992 1.00 93.25 97 GLY A CA 1
ATOM 698 C C . GLY A 1 97 ? 0.469 4.557 12.719 1.00 93.25 97 GLY A C 1
ATOM 699 O O . GLY A 1 97 ? 0.700 5.607 13.327 1.00 93.25 97 GLY A O 1
ATOM 700 N N . ALA A 1 98 ? -0.521 4.475 11.827 1.00 94.31 98 ALA A N 1
ATOM 701 C CA . ALA A 1 98 ? -1.602 5.455 11.770 1.00 94.31 98 ALA A CA 1
ATOM 702 C C . ALA A 1 98 ? -2.229 5.617 13.164 1.00 94.31 98 ALA A C 1
ATOM 704 O O . ALA A 1 98 ? -2.478 4.644 13.867 1.00 94.31 98 ALA A O 1
ATOM 705 N N . GLY A 1 99 ? -2.423 6.862 13.596 1.00 91.75 99 GLY A N 1
ATOM 706 C CA . GLY A 1 99 ? -2.853 7.205 14.955 1.00 91.75 99 GLY A CA 1
ATOM 707 C C . GLY A 1 99 ? -1.718 7.435 15.950 1.00 91.75 99 GLY A C 1
ATOM 708 O O . GLY A 1 99 ? -1.914 8.179 16.906 1.00 91.75 99 GLY A O 1
ATOM 709 N N . ALA A 1 100 ? -0.521 6.885 15.719 1.00 92.44 100 ALA A N 1
ATOM 710 C CA . ALA A 1 100 ? 0.607 7.076 16.632 1.00 92.44 100 ALA A CA 1
ATOM 711 C C . ALA A 1 100 ? 1.235 8.475 16.510 1.00 92.44 100 ALA A C 1
ATOM 713 O O . ALA A 1 100 ? 1.687 9.044 17.502 1.00 92.44 100 ALA A O 1
ATOM 714 N N . THR A 1 101 ? 1.275 9.044 15.298 1.00 94.25 101 THR A N 1
ATOM 715 C CA . THR A 1 101 ? 1.752 10.416 15.059 1.00 94.25 101 THR A CA 1
ATOM 716 C C . THR A 1 101 ? 0.944 11.107 13.965 1.00 94.25 101 THR A C 1
ATOM 718 O O . THR A 1 101 ? 0.451 10.462 13.037 1.00 94.25 101 THR A O 1
ATOM 721 N N . THR A 1 102 ? 0.865 12.440 14.022 1.00 94.88 102 THR A N 1
ATOM 722 C CA . THR A 1 102 ? 0.180 13.257 13.005 1.00 94.88 102 THR A CA 1
ATOM 723 C C . THR A 1 102 ? 0.729 13.011 11.602 1.00 94.88 102 THR A C 1
ATOM 725 O O . THR A 1 102 ? -0.047 12.916 10.658 1.00 94.88 102 THR A O 1
ATOM 728 N N . LEU A 1 103 ? 2.051 12.852 11.459 1.00 95.12 103 LEU A N 1
ATOM 729 C CA . LEU A 1 103 ? 2.688 12.609 10.163 1.00 95.12 103 LEU A CA 1
ATOM 730 C C . LEU A 1 103 ? 2.202 11.303 9.521 1.00 95.12 103 LEU A C 1
ATOM 732 O O . LEU A 1 103 ? 1.861 11.298 8.339 1.00 95.12 103 LEU A O 1
ATOM 736 N N . ARG A 1 104 ? 2.157 10.205 10.288 1.00 96.50 104 ARG A N 1
ATOM 737 C CA . ARG A 1 104 ? 1.709 8.898 9.783 1.00 96.50 104 ARG A CA 1
ATOM 738 C C . ARG A 1 104 ? 0.248 8.959 9.363 1.00 96.50 104 ARG A C 1
ATOM 740 O O . ARG A 1 104 ? -0.071 8.633 8.226 1.00 96.50 104 ARG A O 1
ATOM 747 N N . THR A 1 105 ? -0.611 9.467 10.242 1.00 96.00 105 THR A N 1
ATOM 748 C CA . THR A 1 105 ? -2.048 9.598 9.978 1.00 96.00 105 THR A CA 1
ATOM 749 C C . THR A 1 105 ? -2.328 10.477 8.758 1.00 96.00 105 THR A C 1
ATOM 751 O O . THR A 1 105 ? -3.052 10.063 7.858 1.00 96.00 105 THR A O 1
ATOM 754 N N . ALA A 1 106 ? -1.714 11.662 8.680 1.00 96.88 106 ALA A N 1
ATOM 755 C CA . ALA A 1 106 ? -1.896 12.573 7.551 1.00 96.88 106 ALA A CA 1
ATOM 756 C C . ALA A 1 106 ? -1.385 11.975 6.232 1.00 96.88 106 ALA A C 1
ATOM 758 O O . ALA A 1 106 ? -1.978 12.203 5.184 1.00 96.88 106 ALA A O 1
ATOM 759 N N . THR A 1 107 ? -0.309 11.184 6.274 1.00 98.25 107 THR A N 1
ATOM 760 C CA . THR A 1 107 ? 0.214 10.504 5.082 1.00 98.25 107 THR A CA 1
ATOM 761 C C . THR A 1 107 ? -0.760 9.456 4.560 1.00 98.25 107 THR A C 1
ATOM 763 O O . THR A 1 107 ? -0.979 9.401 3.356 1.00 98.25 107 THR A O 1
ATOM 766 N N . VAL A 1 108 ? -1.376 8.659 5.439 1.00 98.00 108 VAL A N 1
ATOM 767 C CA . VAL A 1 108 ? -2.382 7.665 5.029 1.00 98.00 108 VAL A CA 1
ATOM 768 C C . VAL A 1 108 ? -3.556 8.336 4.327 1.00 98.00 108 VAL A C 1
ATOM 770 O O . VAL A 1 108 ? -3.903 7.927 3.223 1.00 98.00 108 VAL A O 1
ATOM 773 N N . PHE A 1 109 ? -4.117 9.399 4.913 1.00 97.62 109 PHE A N 1
ATOM 774 C CA . PHE A 1 109 ? -5.206 10.142 4.273 1.00 97.62 109 PHE A CA 1
ATOM 775 C C . PHE A 1 109 ? -4.769 10.770 2.951 1.00 97.62 109 PHE A C 1
ATOM 777 O O . PHE A 1 109 ? -5.461 10.614 1.954 1.00 97.62 109 PHE A O 1
ATOM 784 N N . ARG A 1 110 ? -3.573 11.366 2.893 1.00 98.25 110 ARG A N 1
ATOM 785 C CA . ARG A 1 110 ? -3.025 11.903 1.642 1.00 98.25 110 ARG A CA 1
ATOM 786 C C . ARG A 1 110 ? -2.905 10.831 0.555 1.00 98.25 110 ARG A C 1
ATOM 788 O O . ARG A 1 110 ? -3.196 11.126 -0.599 1.00 98.25 110 ARG A O 1
ATOM 795 N N . LEU A 1 111 ? -2.467 9.616 0.886 1.00 98.56 111 LEU A N 1
ATOM 796 C CA . LEU A 1 111 ? -2.382 8.516 -0.080 1.00 98.56 111 LEU A CA 1
ATOM 797 C C . LEU A 1 111 ? -3.777 8.061 -0.526 1.00 98.56 111 LEU A C 1
ATOM 799 O O . LEU A 1 111 ? -3.996 7.950 -1.724 1.00 98.56 111 LEU A O 1
ATOM 803 N N . LEU A 1 112 ? -4.720 7.878 0.403 1.00 98.00 112 LEU A N 1
ATOM 804 C CA . LEU A 1 112 ? -6.110 7.509 0.094 1.00 98.00 112 LEU A CA 1
ATOM 805 C C . LEU A 1 112 ? -6.838 8.566 -0.757 1.00 98.00 112 LEU A C 1
ATOM 807 O O . LEU A 1 112 ? -7.653 8.216 -1.596 1.00 98.00 112 LEU A O 1
ATOM 811 N N . GLU A 1 113 ? -6.548 9.852 -0.558 1.00 97.62 113 GLU A N 1
ATOM 812 C CA . GLU A 1 113 ? -7.158 10.957 -1.313 1.00 97.62 113 GLU A CA 1
ATOM 813 C C . GLU A 1 113 ? -6.590 11.116 -2.728 1.00 97.62 113 GLU A C 1
ATOM 815 O O . GLU A 1 113 ? -7.250 11.682 -3.596 1.00 97.62 113 GLU A O 1
ATOM 820 N N . ASN A 1 114 ? -5.344 10.691 -2.956 1.00 98.44 114 ASN A N 1
ATOM 821 C CA . ASN A 1 114 ? -4.630 10.950 -4.211 1.00 98.44 114 ASN A CA 1
ATOM 822 C C . ASN A 1 114 ? -4.443 9.699 -5.075 1.00 98.44 114 ASN A C 1
ATOM 824 O O . ASN A 1 114 ? -3.962 9.834 -6.201 1.00 98.44 114 ASN A O 1
ATOM 828 N N . LEU A 1 115 ? -4.754 8.510 -4.553 1.00 98.62 115 LEU A N 1
ATOM 829 C CA . LEU A 1 115 ? -4.518 7.231 -5.210 1.00 98.62 115 LEU A CA 1
ATOM 830 C C . LEU A 1 115 ? -5.756 6.328 -5.139 1.00 98.62 115 LEU A C 1
ATOM 832 O O . LEU A 1 115 ? -6.375 6.212 -4.084 1.00 98.62 115 LEU A O 1
ATOM 836 N N . ASP A 1 116 ? -6.029 5.597 -6.218 1.00 98.31 116 ASP A N 1
ATOM 837 C CA . ASP A 1 116 ? -7.013 4.515 -6.254 1.00 98.31 116 ASP A CA 1
ATOM 838 C C . ASP A 1 116 ? -6.459 3.264 -5.547 1.00 98.31 116 ASP A C 1
ATOM 840 O O . ASP A 1 116 ? -5.943 2.322 -6.154 1.00 98.31 116 ASP A O 1
ATOM 844 N N . ILE A 1 117 ? -6.525 3.261 -4.214 1.00 98.62 117 ILE A N 1
ATOM 845 C CA . ILE A 1 117 ? -6.083 2.125 -3.400 1.00 98.62 117 ILE A CA 1
ATOM 846 C C . ILE A 1 117 ? -7.050 0.949 -3.579 1.00 98.62 117 ILE A C 1
ATOM 848 O O . ILE A 1 117 ? -8.249 1.071 -3.349 1.00 98.62 117 ILE A O 1
ATOM 852 N N . ALA A 1 118 ? -6.522 -0.223 -3.936 1.00 98.44 118 ALA A N 1
ATOM 853 C CA . ALA A 1 118 ? -7.326 -1.433 -4.092 1.00 98.44 118 ALA A CA 1
ATOM 854 C C . ALA A 1 118 ? -7.615 -2.101 -2.740 1.00 98.44 118 ALA A C 1
ATOM 856 O O . ALA A 1 118 ? -8.728 -2.573 -2.505 1.00 98.44 118 ALA A O 1
ATOM 857 N N . ILE A 1 119 ? -6.609 -2.160 -1.858 1.00 98.62 119 ILE A N 1
ATOM 858 C CA . ILE A 1 119 ? -6.714 -2.797 -0.539 1.00 98.62 119 ILE A CA 1
ATOM 859 C C . ILE A 1 119 ? -6.030 -1.936 0.524 1.00 98.62 119 ILE A C 1
ATOM 861 O O . ILE A 1 119 ? -4.864 -1.570 0.375 1.00 98.62 119 ILE A O 1
ATOM 865 N N . LEU A 1 120 ? -6.724 -1.692 1.633 1.00 98.50 120 LEU A N 1
ATOM 866 C CA . LEU A 1 120 ? -6.167 -1.135 2.863 1.00 98.50 120 LEU A CA 1
ATOM 867 C C . LEU A 1 120 ? -6.040 -2.257 3.899 1.00 98.50 120 LEU A C 1
ATOM 869 O O . LEU A 1 120 ? -7.049 -2.813 4.333 1.00 98.50 120 LEU A O 1
ATOM 873 N N . LYS A 1 121 ? -4.816 -2.596 4.311 1.00 98.06 121 LYS A N 1
ATOM 874 C CA . LYS A 1 121 ? -4.555 -3.682 5.268 1.00 98.06 121 LYS A CA 1
ATOM 875 C C . LYS A 1 121 ? -3.876 -3.148 6.522 1.00 98.06 121 LYS A C 1
ATOM 877 O O . LYS A 1 121 ? -2.745 -2.700 6.430 1.00 98.06 121 LYS A O 1
ATOM 882 N N . GLY A 1 122 ? -4.521 -3.259 7.682 1.00 96.75 122 GLY A N 1
ATOM 883 C CA . GLY A 1 122 ? -3.997 -2.741 8.953 1.00 96.75 122 GLY A CA 1
ATOM 884 C C . GLY A 1 122 ? -4.506 -3.505 10.174 1.00 96.75 122 GLY A C 1
AT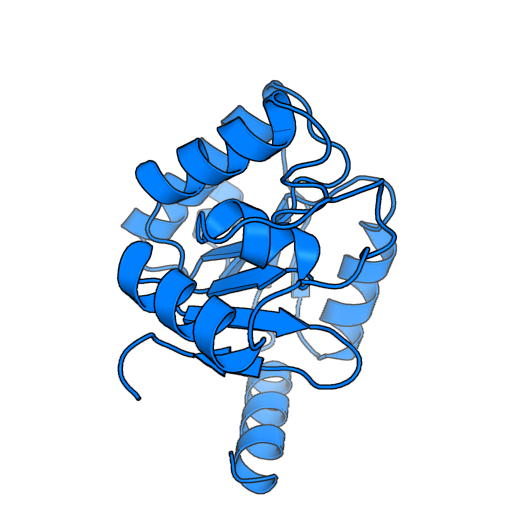OM 885 O O . GLY A 1 122 ? -5.313 -4.426 10.055 1.00 96.75 122 GLY A O 1
ATOM 886 N N . ASN A 1 123 ? -4.028 -3.141 11.359 1.00 94.38 123 ASN A N 1
ATOM 887 C CA . ASN A 1 123 ? -4.529 -3.690 12.624 1.00 94.38 123 ASN A CA 1
ATOM 888 C C . ASN A 1 123 ? -5.786 -2.931 13.120 1.00 94.38 123 ASN A C 1
ATOM 890 O O . ASN A 1 123 ? -6.126 -1.878 12.571 1.00 94.38 123 ASN A O 1
ATOM 894 N N . PRO A 1 124 ? -6.486 -3.408 14.170 1.00 91.62 124 PRO A N 1
ATOM 895 C CA . PRO A 1 124 ? -7.710 -2.763 14.644 1.00 91.62 124 PRO A CA 1
ATOM 896 C C . PRO A 1 124 ? -7.538 -1.307 15.084 1.00 91.62 124 PRO A C 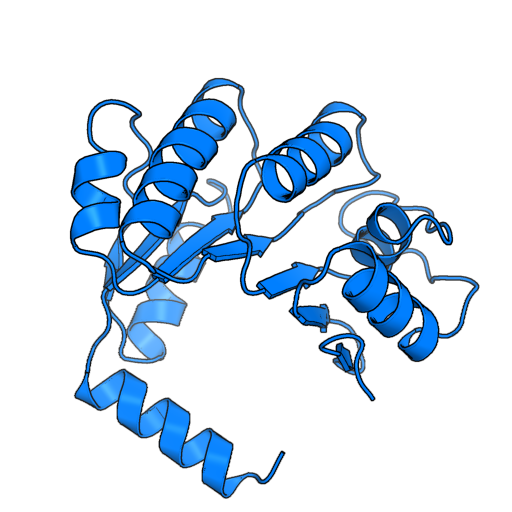1
ATOM 898 O O . PRO A 1 124 ? -8.422 -0.486 14.849 1.00 91.62 124 PRO A O 1
ATOM 901 N N . GLY A 1 125 ? -6.395 -0.964 15.679 1.00 89.50 125 GLY A N 1
ATOM 902 C CA . GLY A 1 125 ? -6.101 0.407 16.085 1.00 89.50 125 GLY A CA 1
ATOM 903 C C . GLY A 1 125 ? -5.956 1.344 14.883 1.00 89.50 125 GLY A C 1
ATOM 904 O O . GLY A 1 125 ? -6.564 2.412 14.854 1.00 89.50 125 GLY A O 1
ATOM 905 N N . GLU A 1 126 ? -5.209 0.923 13.863 1.00 94.69 126 GLU A N 1
ATOM 906 C CA . GLU A 1 126 ? -4.988 1.693 12.633 1.00 94.69 126 GLU A CA 1
ATOM 907 C C . GLU A 1 126 ? -6.285 1.870 11.834 1.00 94.69 126 GLU A C 1
ATOM 909 O O . GLU A 1 126 ? -6.633 2.992 11.459 1.00 94.69 126 GLU A O 1
ATOM 914 N N . ILE A 1 127 ? -7.041 0.787 11.620 1.00 95.19 127 ILE A N 1
ATOM 915 C CA . ILE A 1 127 ? -8.323 0.843 10.904 1.00 95.19 127 ILE A CA 1
ATOM 916 C C . ILE A 1 127 ? -9.357 1.654 11.702 1.00 95.19 127 ILE A C 1
ATOM 918 O O . ILE A 1 127 ? -10.092 2.454 11.119 1.00 95.19 127 ILE A O 1
ATOM 922 N N . GLY A 1 128 ? -9.375 1.536 13.034 1.00 91.44 128 GLY A N 1
ATOM 923 C CA . GLY A 1 128 ? -10.216 2.355 13.912 1.00 91.44 128 GLY A CA 1
ATOM 924 C C . GLY A 1 128 ? -9.944 3.856 13.758 1.00 91.44 128 GLY A C 1
ATOM 925 O O . GLY A 1 128 ? -10.880 4.648 13.625 1.00 91.44 128 GLY A O 1
ATOM 926 N N . VAL A 1 129 ? -8.673 4.256 13.672 1.00 91.56 129 VAL A N 1
ATOM 927 C CA . VAL A 1 129 ? -8.281 5.654 13.421 1.00 91.56 129 VAL A CA 1
ATOM 928 C C . VAL A 1 129 ? -8.735 6.132 12.040 1.00 91.56 129 VAL A C 1
ATOM 930 O O . VAL A 1 129 ? -9.295 7.221 11.928 1.00 91.56 129 VAL A O 1
ATOM 933 N N . ILE A 1 130 ? -8.541 5.327 10.993 1.00 92.94 130 ILE A N 1
ATOM 934 C CA . ILE A 1 130 ? -8.883 5.702 9.609 1.00 92.94 130 ILE A CA 1
ATOM 935 C C . ILE A 1 130 ? -10.409 5.795 9.413 1.00 92.94 130 ILE A C 1
ATOM 937 O O . ILE A 1 130 ? -10.912 6.739 8.788 1.00 92.94 130 ILE A O 1
ATOM 941 N N . SER A 1 131 ? -11.165 4.869 10.013 1.00 89.75 131 SER A N 1
ATOM 942 C CA . SER A 1 131 ? -12.635 4.882 9.985 1.00 89.75 131 SER A CA 1
ATOM 943 C C . SER A 1 131 ? -13.215 6.154 10.621 1.00 89.75 131 SER A C 1
ATOM 945 O O . SER A 1 131 ? -14.213 6.696 10.147 1.00 89.75 131 SER A O 1
ATOM 947 N N . GLY A 1 132 ? -12.538 6.718 11.627 1.00 82.56 132 GLY A N 1
ATOM 948 C CA . GLY A 1 132 ? -13.031 7.849 12.418 1.00 82.56 132 GLY A CA 1
ATOM 949 C C . GLY A 1 132 ? -13.935 7.437 13.584 1.00 82.56 132 GLY A C 1
ATOM 950 O O . GLY A 1 132 ? -14.380 8.305 14.328 1.00 82.56 132 GLY A O 1
ATOM 951 N N . LEU A 1 133 ? -14.160 6.133 13.785 1.00 68.38 133 LEU A N 1
ATOM 952 C CA . LEU A 1 133 ? -14.874 5.589 14.947 1.00 68.38 133 LEU A CA 1
ATOM 953 C C . LEU A 1 133 ? -14.019 5.539 16.223 1.00 68.38 133 LEU A C 1
ATOM 955 O O . LEU A 1 133 ? -14.520 5.205 17.295 1.00 68.38 133 LEU A O 1
ATOM 959 N N . GLY A 1 134 ? -12.748 5.924 16.118 1.00 55.84 134 GLY A N 1
ATOM 960 C CA . GLY A 1 134 ? -11.831 6.005 17.242 1.00 55.84 134 GLY A CA 1
ATOM 961 C C . GLY A 1 134 ? -11.133 4.678 17.536 1.00 55.84 134 GLY A C 1
ATOM 962 O O . GLY A 1 134 ? -11.689 3.592 17.412 1.00 55.84 134 GLY A O 1
ATOM 963 N N . GLY A 1 135 ? -9.872 4.799 17.938 1.00 52.94 135 GLY A N 1
ATOM 964 C CA . GLY A 1 135 ? -9.004 3.731 18.413 1.00 52.94 135 GLY A CA 1
ATOM 965 C C . GLY A 1 135 ? -7.770 4.386 19.024 1.00 52.94 135 GLY A C 1
ATOM 966 O O . GLY A 1 135 ? -7.155 5.251 18.402 1.00 52.94 135 GLY A O 1
ATOM 967 N N . THR A 1 136 ? -7.430 4.060 20.269 1.00 45.31 136 THR A N 1
ATOM 968 C CA . THR A 1 136 ? -6.181 4.536 20.880 1.00 45.31 136 THR A CA 1
ATOM 969 C C . THR A 1 136 ? -5.034 3.642 20.433 1.00 45.31 136 THR A C 1
ATOM 971 O O . THR A 1 136 ? -4.891 2.526 20.924 1.00 45.31 136 THR A O 1
ATOM 974 N N . VAL A 1 137 ? -4.193 4.140 19.527 1.00 50.03 137 VAL A N 1
ATOM 975 C CA . VAL A 1 137 ? -2.950 3.468 19.127 1.00 50.03 137 VAL A CA 1
ATOM 976 C C . VAL A 1 137 ? -1.827 3.934 20.056 1.00 50.03 137 VAL A C 1
ATOM 978 O O . VAL A 1 137 ? -1.415 5.093 20.008 1.00 50.03 137 VAL A O 1
ATOM 981 N N . ARG A 1 138 ? -1.325 3.049 20.925 1.00 42.66 138 ARG A N 1
ATOM 982 C CA . ARG A 1 138 ? -0.070 3.256 21.671 1.00 42.66 138 ARG A CA 1
ATOM 983 C C . ARG A 1 138 ? 1.014 2.365 21.052 1.00 42.66 138 ARG A C 1
ATOM 985 O O . ARG A 1 138 ? 1.239 1.255 21.508 1.00 42.66 138 ARG A O 1
ATOM 992 N N . GLY A 1 139 ? 1.706 2.867 20.028 1.00 50.72 139 GLY A N 1
ATOM 993 C CA . GLY A 1 139 ? 2.760 2.107 19.335 1.00 50.72 139 GLY A CA 1
ATOM 994 C C . GLY A 1 139 ? 2.211 1.052 18.363 1.00 50.72 139 GLY A C 1
ATOM 995 O O . GLY A 1 139 ? 1.102 1.203 17.867 1.00 50.72 139 GLY A O 1
ATOM 996 N N . VAL A 1 140 ? 3.001 0.012 18.061 1.00 38.78 140 VAL A N 1
ATOM 997 C CA . VAL A 1 140 ? 2.580 -1.139 17.223 1.00 38.78 140 VAL A CA 1
ATOM 998 C C . VAL A 1 140 ? 1.703 -2.146 17.978 1.00 38.78 140 VAL A C 1
ATOM 1000 O O . VAL A 1 140 ? 1.134 -3.041 17.360 1.00 38.78 140 VAL A O 1
ATOM 1003 N N . ASP A 1 141 ? 1.561 -1.981 19.294 1.00 44.91 141 ASP A N 1
ATOM 1004 C CA . ASP A 1 141 ? 0.709 -2.818 20.130 1.00 44.91 141 ASP A CA 1
ATOM 1005 C C . ASP A 1 141 ? -0.723 -2.267 20.117 1.00 44.91 141 ASP A C 1
ATOM 1007 O O . ASP A 1 141 ? -1.015 -1.162 20.587 1.00 44.91 141 ASP A O 1
ATOM 1011 N N . SER A 1 142 ? -1.635 -3.039 19.533 1.00 50.56 142 SER A N 1
ATOM 1012 C CA . SER A 1 142 ? -3.049 -2.694 19.417 1.00 50.56 142 SER A CA 1
ATOM 1013 C C . SER A 1 142 ? -3.726 -2.680 20.792 1.00 50.56 142 SER A C 1
ATOM 1015 O O . SER A 1 142 ? -4.084 -3.723 21.336 1.00 50.56 142 SER A O 1
ATOM 1017 N N . GLY A 1 143 ? -3.941 -1.484 21.348 1.00 48.28 143 GLY A N 1
ATOM 1018 C CA . GLY A 1 143 ? -4.953 -1.265 22.379 1.00 48.28 143 GLY A CA 1
ATOM 1019 C C . GLY A 1 143 ? -6.337 -1.527 21.780 1.00 48.28 143 GLY A C 1
ATOM 1020 O O . GLY A 1 143 ? -6.630 -1.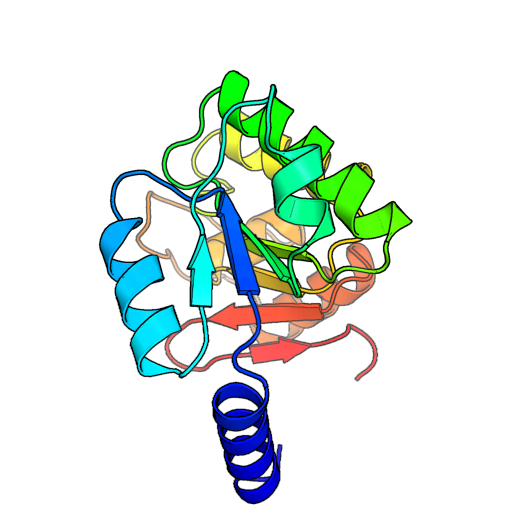040 20.689 1.00 48.28 143 GLY A O 1
ATOM 1021 N N . GLY A 1 144 ? -7.154 -2.344 22.449 1.00 51.56 144 GLY A N 1
ATOM 1022 C CA . GLY A 1 144 ? -8.435 -2.821 21.916 1.00 51.56 144 GLY A CA 1
ATOM 1023 C C . GLY A 1 144 ? -9.360 -1.697 21.437 1.00 51.56 144 GLY A C 1
ATOM 1024 O O . GLY A 1 144 ? -9.382 -0.604 22.006 1.00 51.56 144 GLY A O 1
ATOM 1025 N N . VAL A 1 145 ? -10.130 -1.972 20.382 1.00 54.44 145 VAL A N 1
ATOM 1026 C CA . VAL A 1 145 ? -11.137 -1.035 19.869 1.00 54.44 145 VAL A CA 1
ATOM 1027 C C . VAL A 1 145 ? -12.429 -1.198 20.670 1.00 54.44 145 VAL A C 1
ATOM 1029 O O . VAL A 1 145 ? -12.832 -2.317 20.972 1.00 54.44 145 VAL A O 1
ATOM 1032 N N . SER A 1 146 ? -13.068 -0.090 21.050 1.00 57.53 146 S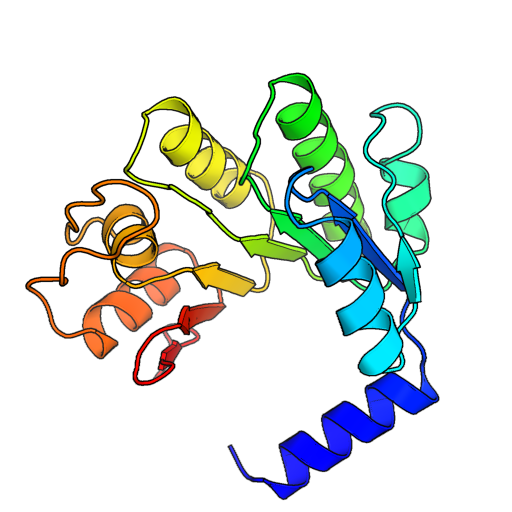ER A N 1
ATOM 1033 C CA . SER A 1 146 ? -14.291 -0.100 21.870 1.00 57.53 146 SER A CA 1
ATOM 1034 C C . SER A 1 146 ? -15.555 -0.491 21.094 1.00 57.53 146 SER A C 1
ATOM 1036 O O . SER A 1 146 ? -16.567 -0.827 21.707 1.00 57.53 146 SER A O 1
ATOM 1038 N N . ALA A 1 147 ? -15.510 -0.425 19.762 1.00 67.31 147 ALA A N 1
ATOM 1039 C CA . ALA A 1 147 ? -16.610 -0.749 18.863 1.00 67.31 147 ALA A CA 1
ATOM 1040 C C . ALA A 1 147 ? -16.426 -2.133 18.223 1.00 67.31 147 ALA A C 1
ATOM 1042 O O . ALA A 1 147 ? -15.317 -2.660 18.168 1.00 67.31 147 ALA A O 1
ATOM 1043 N N . ASP A 1 148 ? -17.529 -2.704 17.727 1.00 85.31 148 ASP A N 1
ATOM 1044 C CA . ASP A 1 148 ? -17.540 -3.986 17.016 1.00 85.31 148 ASP A CA 1
ATOM 1045 C C . ASP A 1 148 ? -16.537 -3.973 15.838 1.00 85.31 148 ASP A C 1
ATOM 1047 O O . ASP A 1 148 ? -16.704 -3.170 14.910 1.00 85.31 148 ASP A O 1
ATOM 1051 N N . PRO A 1 149 ? -15.516 -4.854 15.850 1.00 87.56 149 PRO A N 1
ATOM 1052 C CA . PRO A 1 149 ? -14.536 -5.006 14.777 1.00 87.56 149 PRO A CA 1
ATOM 1053 C C . PRO A 1 149 ? -15.157 -5.111 13.376 1.00 87.56 149 PRO A C 1
ATOM 1055 O O . PRO A 1 149 ? -14.647 -4.507 12.433 1.00 87.56 149 PRO A O 1
ATOM 1058 N N . VAL A 1 150 ? -16.281 -5.818 13.225 1.00 91.06 150 VAL A N 1
ATOM 1059 C CA . VAL A 1 150 ? -16.955 -5.979 11.925 1.00 91.06 150 VAL A CA 1
ATOM 1060 C C . VAL A 1 150 ? -17.514 -4.647 11.436 1.00 91.06 150 VAL A C 1
ATOM 1062 O O . VAL A 1 150 ? -17.325 -4.271 10.276 1.00 91.06 150 VAL A O 1
ATOM 1065 N N . ARG A 1 151 ? -18.151 -3.898 12.339 1.00 88.81 151 ARG A N 1
ATOM 1066 C CA . ARG A 1 151 ? -18.694 -2.571 12.047 1.00 88.81 151 ARG A CA 1
ATOM 1067 C C . ARG A 1 151 ? -17.594 -1.593 11.634 1.00 88.81 151 ARG A C 1
ATOM 1069 O O . ARG A 1 151 ? -17.775 -0.868 10.663 1.00 88.81 151 ARG A O 1
ATOM 1076 N N . ILE A 1 152 ? -16.455 -1.602 12.327 1.00 90.38 152 ILE A N 1
ATOM 1077 C CA . ILE A 1 152 ? -15.315 -0.725 12.020 1.00 90.38 152 ILE A CA 1
ATOM 1078 C C . ILE A 1 152 ? -14.788 -0.968 10.607 1.00 90.38 152 ILE A C 1
ATOM 1080 O O . ILE A 1 152 ? -14.597 -0.017 9.852 1.00 90.38 152 ILE A O 1
ATOM 1084 N N . VAL A 1 153 ? -14.564 -2.232 10.240 1.00 93.75 153 VAL A N 1
ATOM 1085 C CA . VAL A 1 153 ? -14.037 -2.587 8.914 1.00 93.75 153 VAL A CA 1
ATOM 1086 C C . VAL A 1 153 ? -15.018 -2.203 7.819 1.00 93.75 153 VAL A C 1
ATOM 1088 O O . VAL A 1 153 ? -14.612 -1.605 6.825 1.00 93.75 153 VAL A O 1
ATOM 1091 N N . ARG A 1 154 ? -16.306 -2.493 8.021 1.00 93.50 154 ARG A N 1
ATOM 1092 C CA . ARG A 1 154 ? -17.353 -2.157 7.059 1.00 93.50 154 ARG A CA 1
ATOM 1093 C C . ARG A 1 154 ? -17.489 -0.648 6.862 1.00 93.50 154 ARG A C 1
ATOM 1095 O O . ARG A 1 154 ? -17.448 -0.195 5.725 1.00 93.50 154 ARG A O 1
ATOM 1102 N N . GLU A 1 155 ? -17.606 0.131 7.938 1.00 91.62 155 GLU A N 1
ATOM 1103 C CA . GLU A 1 155 ? 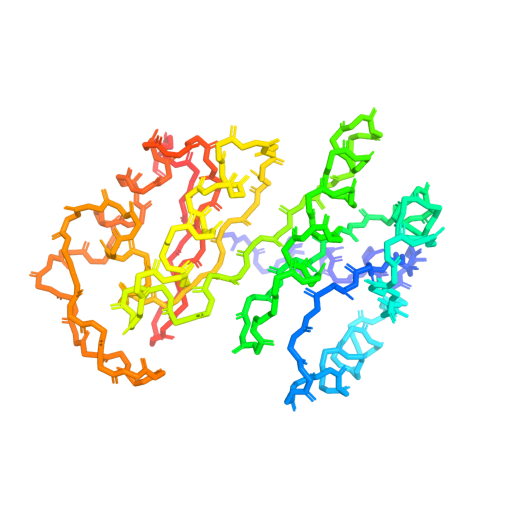-17.719 1.594 7.833 1.00 91.62 155 GLU A CA 1
ATOM 1104 C C . GLU A 1 155 ? -16.448 2.214 7.233 1.00 91.62 155 GLU A C 1
ATOM 1106 O O . GLU A 1 155 ? -16.527 3.162 6.454 1.00 91.62 155 GLU A O 1
ATOM 1111 N N . CYS A 1 156 ? -15.267 1.660 7.536 1.00 94.50 156 CYS A N 1
ATOM 1112 C CA . CYS A 1 156 ? -14.019 2.080 6.902 1.00 94.50 156 CYS A CA 1
ATOM 1113 C C . CYS A 1 156 ? -14.046 1.833 5.385 1.00 94.50 156 CYS A C 1
ATOM 1115 O O . CYS A 1 156 ? -13.710 2.733 4.614 1.00 94.50 156 CYS A O 1
ATOM 1117 N N . ALA A 1 157 ? -14.484 0.647 4.954 1.00 96.38 157 ALA A N 1
ATOM 1118 C CA . ALA A 1 157 ? -14.589 0.292 3.543 1.00 96.38 157 ALA A CA 1
ATOM 1119 C C . ALA A 1 157 ? -15.632 1.149 2.808 1.00 96.38 157 ALA A C 1
ATOM 1121 O O . ALA A 1 157 ? -15.340 1.684 1.743 1.00 96.38 157 ALA A O 1
ATOM 1122 N N . GLU A 1 158 ? -16.807 1.377 3.406 1.00 93.62 158 GLU A N 1
ATOM 1123 C CA . GLU A 1 158 ? -17.845 2.266 2.860 1.00 93.62 158 GLU A CA 1
ATOM 1124 C C . GLU A 1 158 ? -17.337 3.708 2.701 1.00 93.62 158 GLU A C 1
ATOM 1126 O O . GLU A 1 158 ? -17.533 4.331 1.658 1.00 93.62 158 GLU A O 1
ATOM 1131 N N . LYS A 1 159 ? -16.650 4.238 3.721 1.00 91.75 159 LYS A N 1
ATOM 1132 C CA . LYS A 1 159 ? -16.141 5.616 3.737 1.00 91.75 159 LYS A CA 1
ATOM 1133 C C . LYS A 1 159 ? -15.004 5.843 2.744 1.00 91.75 159 LYS A C 1
ATOM 1135 O O . LYS A 1 159 ? -14.917 6.917 2.156 1.00 91.75 159 LYS A O 1
ATOM 1140 N N . THR A 1 160 ? -14.102 4.873 2.615 1.00 92.44 160 THR A N 1
ATOM 1141 C CA . THR A 1 160 ? -12.920 4.988 1.747 1.00 92.44 160 THR A CA 1
ATOM 1142 C C . THR A 1 160 ? -13.188 4.509 0.323 1.00 92.44 160 THR A C 1
ATOM 1144 O O . THR A 1 160 ? -12.466 4.901 -0.585 1.00 92.44 160 THR A O 1
ATOM 1147 N N . GLY A 1 161 ? -14.214 3.679 0.109 1.00 93.88 161 GLY A N 1
ATOM 1148 C CA . GLY A 1 161 ? -14.451 2.995 -1.162 1.00 93.88 161 GLY A CA 1
ATOM 1149 C C . GLY A 1 161 ? -13.437 1.882 -1.459 1.00 93.88 161 GLY A C 1
ATOM 1150 O O . GLY A 1 161 ? -13.377 1.407 -2.591 1.00 93.88 161 GLY A O 1
ATOM 1151 N N . VAL A 1 162 ? -12.640 1.476 -0.464 1.00 96.06 162 VAL A N 1
ATOM 1152 C CA . VAL A 1 162 ? -11.525 0.526 -0.588 1.00 96.06 162 VAL A CA 1
ATOM 1153 C C . VAL A 1 162 ? -11.884 -0.792 0.097 1.00 96.06 162 VAL A C 1
ATOM 1155 O O . VAL A 1 162 ? -12.583 -0.801 1.109 1.00 96.06 162 VAL A O 1
ATOM 1158 N N . VAL A 1 163 ? -11.362 -1.919 -0.396 1.00 98.06 163 VAL A N 1
ATOM 1159 C CA . VAL A 1 163 ? -11.441 -3.185 0.347 1.00 98.06 163 VAL A CA 1
ATOM 1160 C C . VAL A 1 163 ? -10.548 -3.096 1.584 1.00 98.06 163 VAL A C 1
ATOM 1162 O O . VAL A 1 163 ? -9.332 -2.934 1.474 1.00 98.06 163 VAL A O 1
ATOM 1165 N N . VAL A 1 164 ? -11.128 -3.232 2.771 1.00 98.06 164 VAL A N 1
ATOM 1166 C CA . VAL A 1 164 ? -10.394 -3.154 4.038 1.00 98.06 164 VAL A CA 1
ATOM 1167 C C . VAL A 1 164 ? -10.175 -4.555 4.589 1.00 98.06 164 VAL A C 1
ATOM 1169 O O . VAL A 1 164 ? -11.127 -5.314 4.754 1.00 98.06 164 VAL A O 1
ATOM 1172 N N . ALA A 1 165 ? -8.923 -4.885 4.899 1.00 97.88 165 ALA A N 1
ATOM 1173 C CA . ALA A 1 165 ? -8.518 -6.119 5.562 1.00 97.88 165 ALA A CA 1
ATOM 1174 C C . ALA A 1 165 ? -7.902 -5.793 6.929 1.00 97.88 165 ALA A C 1
ATOM 1176 O O . ALA A 1 165 ? -6.755 -5.353 7.030 1.00 97.88 165 ALA A O 1
ATOM 1177 N N . MET A 1 166 ? -8.664 -6.011 7.993 1.00 95.88 166 MET A N 1
ATOM 1178 C CA . MET A 1 166 ? -8.200 -5.806 9.358 1.00 95.88 166 MET A CA 1
ATOM 1179 C C . MET A 1 166 ? -7.675 -7.113 9.935 1.00 95.88 166 MET A C 1
ATOM 1181 O O . MET A 1 166 ? -8.432 -8.075 10.061 1.00 95.88 166 MET A O 1
ATOM 1185 N N . THR A 1 167 ? -6.390 -7.141 10.286 1.00 93.38 167 THR A N 1
ATOM 1186 C CA . THR A 1 167 ? -5.734 -8.349 10.806 1.00 93.38 167 THR A CA 1
ATOM 1187 C C . THR A 1 167 ? -5.583 -8.330 12.320 1.00 93.38 167 THR A C 1
ATOM 1189 O O . THR A 1 167 ? -5.204 -7.300 12.879 1.00 93.38 167 THR A O 1
ATOM 1192 N N . GLY A 1 168 ? -5.829 -9.467 12.972 1.00 90.12 168 GLY A N 1
ATOM 1193 C CA . GLY A 1 168 ? -5.800 -9.618 14.431 1.00 90.12 168 GLY A CA 1
ATOM 1194 C C . GLY A 1 168 ? -5.904 -11.085 14.855 1.00 90.12 168 GLY A C 1
ATOM 1195 O O . GLY A 1 168 ? -5.419 -11.962 14.151 1.00 90.12 168 GLY A O 1
ATOM 1196 N N . GLU A 1 169 ? -6.550 -11.372 15.991 1.00 88.81 169 GLU A N 1
ATOM 1197 C CA . GLU A 1 169 ? -6.860 -12.762 16.385 1.00 88.81 169 GLU A CA 1
ATOM 1198 C C . GLU A 1 169 ? -7.781 -13.446 15.363 1.00 88.81 169 GLU A C 1
ATOM 1200 O O . GLU A 1 169 ? -7.641 -14.628 15.061 1.00 88.81 169 GLU A O 1
ATOM 1205 N N . THR A 1 170 ? -8.716 -12.679 14.806 1.00 90.31 170 THR A N 1
ATOM 1206 C CA . THR A 1 170 ? -9.527 -13.064 13.654 1.00 90.31 170 THR A CA 1
ATOM 1207 C C . THR A 1 170 ? -9.426 -11.964 12.612 1.00 90.31 170 THR A C 1
ATOM 1209 O O . THR A 1 170 ? -9.671 -10.795 12.915 1.00 90.31 170 THR A O 1
ATOM 1212 N N . ASP A 1 171 ? -9.079 -12.346 11.387 1.00 94.69 171 ASP A N 1
ATOM 1213 C CA . ASP A 1 171 ? -9.011 -11.417 10.266 1.00 94.69 171 ASP A CA 1
ATOM 1214 C C . ASP A 1 171 ? -10.418 -11.117 9.736 1.00 94.69 171 ASP A C 1
ATOM 1216 O O . ASP A 1 171 ? -11.219 -12.025 9.499 1.00 94.69 171 ASP A O 1
ATOM 1220 N N . ILE A 1 172 ? -10.713 -9.835 9.521 1.00 95.19 172 ILE A N 1
ATOM 1221 C CA . ILE A 1 172 ? -12.001 -9.362 9.005 1.00 95.19 172 ILE A CA 1
ATOM 1222 C C . ILE A 1 172 ? -11.747 -8.577 7.723 1.00 95.19 172 ILE A C 1
ATOM 1224 O O . ILE A 1 172 ? -10.923 -7.663 7.694 1.00 95.19 172 ILE A O 1
ATOM 1228 N N . ILE A 1 173 ? -12.467 -8.928 6.660 1.00 96.38 173 ILE A N 1
ATOM 1229 C CA . ILE A 1 173 ? -12.343 -8.300 5.343 1.00 96.38 173 ILE A CA 1
ATOM 1230 C C . ILE A 1 173 ? -13.723 -7.806 4.908 1.00 96.38 173 ILE A C 1
ATOM 1232 O O . ILE A 1 173 ? -14.687 -8.563 4.997 1.00 96.38 173 ILE A O 1
ATOM 1236 N N . SER A 1 174 ? -13.817 -6.568 4.421 1.00 96.25 174 SER A N 1
ATOM 1237 C CA . SER A 1 174 ? -15.043 -6.020 3.829 1.00 96.25 174 SER A CA 1
ATOM 1238 C C . SER A 1 174 ? -14.725 -5.114 2.643 1.00 96.25 174 SER A C 1
ATOM 1240 O O . SER A 1 174 ? -13.727 -4.398 2.645 1.00 96.25 174 SER A O 1
ATOM 1242 N N . ASP A 1 175 ? -15.595 -5.134 1.639 1.00 95.38 175 ASP A N 1
ATOM 1243 C CA . ASP A 1 175 ? -15.631 -4.185 0.521 1.00 95.38 175 ASP A CA 1
ATOM 1244 C C . ASP A 1 175 ? -16.660 -3.055 0.742 1.00 95.38 175 ASP A C 1
ATOM 1246 O O . ASP A 1 175 ? -16.919 -2.255 -0.156 1.00 95.38 175 ASP A O 1
ATOM 1250 N N . GLY A 1 176 ? -17.281 -3.015 1.927 1.00 89.25 176 GLY A N 1
ATOM 1251 C CA . GLY A 1 176 ? -18.326 -2.061 2.286 1.00 89.25 176 GLY A CA 1
ATOM 1252 C C . GLY A 1 176 ? -19.704 -2.371 1.692 1.00 89.25 176 GLY A C 1
ATOM 1253 O O . GLY A 1 176 ? -20.626 -1.584 1.879 1.00 89.25 176 GLY A O 1
ATOM 1254 N N . ARG A 1 177 ? -19.888 -3.488 0.971 1.00 81.75 177 ARG A N 1
ATOM 1255 C CA . ARG A 1 177 ? -21.146 -3.805 0.265 1.00 81.75 177 ARG A CA 1
ATOM 1256 C C . ARG A 1 177 ? -21.909 -5.015 0.816 1.00 81.75 177 ARG A C 1
ATOM 1258 O O . ARG A 1 177 ? -22.956 -5.355 0.264 1.00 81.75 177 ARG A O 1
ATOM 1265 N N . GLY A 1 178 ? -21.457 -5.617 1.916 1.00 57.66 178 GLY A N 1
ATOM 1266 C CA . GLY A 1 178 ? -22.137 -6.726 2.598 1.00 57.66 178 GLY A CA 1
ATOM 1267 C C . GLY A 1 178 ? -21.293 -7.340 3.695 1.00 57.66 178 GLY A C 1
ATOM 1268 O O . GLY A 1 178 ? -20.133 -7.693 3.398 1.00 57.66 178 GLY A O 1
#

Secondary structure (DSSP, 8-state):
--HHHHHHHHHHHHHH--EEEEE--TTTHHHHHHHHHHTT-EEE----TTTHHHHHHT-SEEEEE-TT--HHHHHHHHHHHHHHHHTT--EEEE-TTTTT-HHHHHHHHHHHHHS-EEEEEE-HHHHHHHHTS---EETTEEPPPSS-HHHHHHHHHHHHSSEEEE-SSS-EEE-S--

Foldseek 3Di:
DDPVVVVVVLVVCQVVQFEEEELEDPVCPVVVQVVSVVSNHHYDYDQQLVCLLVSLLRGQAYEYYCQPHDPSSLNSLLNNQVSCVVVVRAYEYELACQQVDPVSVVSVVVCLVRGPHAEYEYAQQNLCNQLVVHAHDDHNDGDDDPDDSQVSQLSSLLVSCYWYWHDDPDIHTDNNPD